Protein AF-W2THD5-F1 (afdb_monomer)

pLDDT: mean 77.55, std 20.28, range [32.41, 97.38]

InterPro domains:
  IPR053842 Mobilization protein NikA-like [PF21983] (44-113)

Structure (mmCIF, N/CA/C/O backbone):
data_AF-W2THD5-F1
#
_entry.id   AF-W2THD5-F1
#
loop_
_atom_site.group_PDB
_atom_site.id
_atom_site.type_symbol
_atom_site.label_atom_id
_atom_site.label_alt_id
_atom_site.label_comp_id
_atom_site.label_asym_id
_atom_site.label_entity_id
_atom_site.label_seq_id
_atom_site.pdbx_PDB_ins_code
_atom_site.Cartn_x
_atom_site.Cartn_y
_atom_site.Cartn_z
_atom_site.occupancy
_atom_site.B_iso_or_equiv
_atom_site.auth_seq_id
_atom_site.auth_comp_id
_atom_site.auth_asym_id
_atom_site.auth_atom_id
_atom_site.pdbx_PDB_model_num
ATOM 1 N N . MET A 1 1 ? -0.262 5.602 67.983 1.00 42.28 1 MET A N 1
ATOM 2 C CA . MET A 1 1 ? -0.535 6.439 66.795 1.00 42.28 1 MET A CA 1
ATOM 3 C C . MET A 1 1 ? -1.927 6.107 66.292 1.00 42.28 1 MET A C 1
ATOM 5 O O . MET A 1 1 ? -2.276 4.937 66.226 1.00 42.28 1 MET A O 1
ATOM 9 N N . ALA A 1 2 ? -2.739 7.144 66.119 1.00 47.12 2 ALA A N 1
ATOM 10 C CA . ALA A 1 2 ? -4.194 7.095 66.083 1.00 47.12 2 ALA A CA 1
ATOM 11 C C . ALA A 1 2 ? -4.765 6.331 64.877 1.00 47.12 2 ALA A C 1
ATOM 13 O O . ALA A 1 2 ? -4.342 6.532 63.740 1.00 47.12 2 ALA A O 1
ATOM 14 N N . GLN A 1 3 ? -5.764 5.489 65.150 1.00 42.84 3 GLN A N 1
ATOM 15 C CA . GLN A 1 3 ? -6.643 4.896 64.147 1.00 42.84 3 GLN A CA 1
ATOM 16 C C . GLN A 1 3 ? -7.527 5.998 63.546 1.00 42.84 3 GLN A C 1
ATOM 18 O O . GLN A 1 3 ? -8.127 6.794 64.267 1.00 42.84 3 GLN A O 1
ATOM 23 N N . LYS A 1 4 ? -7.582 6.056 62.217 1.00 57.47 4 LYS A N 1
ATOM 24 C CA . LYS A 1 4 ? -8.407 6.990 61.445 1.00 57.47 4 LYS A CA 1
ATOM 25 C C . LYS A 1 4 ? -9.838 6.431 61.357 1.00 57.47 4 LYS A C 1
ATOM 27 O O . LYS A 1 4 ? -9.977 5.300 60.892 1.00 57.47 4 LYS A O 1
ATOM 32 N N . PRO A 1 5 ? -10.893 7.151 61.782 1.00 51.84 5 PRO A N 1
ATOM 33 C CA . PRO A 1 5 ? -12.250 6.623 61.704 1.00 51.84 5 PRO A CA 1
ATOM 34 C C . PRO A 1 5 ? -12.809 6.674 60.275 1.00 51.84 5 PRO A C 1
ATOM 36 O O . PRO A 1 5 ? -12.498 7.570 59.486 1.00 51.84 5 PRO A O 1
ATOM 39 N N . LEU A 1 6 ? -13.634 5.668 59.976 1.00 46.53 6 LEU A N 1
ATOM 40 C CA . LEU A 1 6 ? -14.347 5.461 58.720 1.00 46.53 6 LEU A CA 1
ATOM 41 C C . LEU A 1 6 ? -15.324 6.607 58.419 1.00 46.53 6 LEU A C 1
ATOM 43 O O . LEU A 1 6 ? -16.011 7.111 59.305 1.00 46.53 6 LEU A O 1
ATOM 47 N N . SER A 1 7 ? -15.415 6.983 57.144 1.00 45.81 7 SER A N 1
ATOM 48 C CA . SER A 1 7 ? -16.429 7.907 56.630 1.00 45.81 7 SER A CA 1
ATOM 49 C C . SER A 1 7 ? -17.820 7.248 56.634 1.00 45.81 7 SER A C 1
ATOM 51 O O . SER A 1 7 ? -17.920 6.062 56.310 1.00 45.81 7 SER A O 1
ATOM 53 N N . PRO A 1 8 ? -18.897 7.978 56.980 1.00 47.34 8 PRO A N 1
ATOM 54 C CA . PRO A 1 8 ? -20.227 7.398 57.107 1.00 47.34 8 PRO A CA 1
ATOM 55 C C . PRO A 1 8 ? -20.840 7.032 55.751 1.00 47.34 8 PRO A C 1
ATOM 57 O O . PRO A 1 8 ? -20.811 7.794 54.784 1.00 47.34 8 PRO A O 1
ATOM 60 N N . VAL A 1 9 ? -21.424 5.837 55.733 1.00 38.97 9 VAL A N 1
ATOM 61 C CA . VAL A 1 9 ? -22.267 5.272 54.680 1.00 38.97 9 VAL A CA 1
ATOM 62 C C . VAL A 1 9 ? -23.477 6.181 54.449 1.00 38.97 9 VAL A C 1
ATOM 64 O O . VAL A 1 9 ? -24.315 6.347 55.333 1.00 38.97 9 VAL A O 1
ATOM 67 N N . VAL A 1 10 ? -23.603 6.735 53.242 1.00 40.03 10 VAL A N 1
ATOM 68 C CA . VAL A 1 10 ? -24.853 7.347 52.777 1.00 40.03 10 VAL A CA 1
ATOM 69 C C . VAL A 1 10 ? -25.774 6.223 52.304 1.00 40.03 10 VAL A C 1
ATOM 71 O O . VAL A 1 10 ? -25.635 5.706 51.198 1.00 40.03 10 VAL A O 1
ATOM 74 N N . VAL A 1 11 ? -26.707 5.827 53.169 1.00 36.47 11 VAL A N 1
ATOM 75 C CA . VAL A 1 11 ? -27.910 5.071 52.800 1.00 36.47 11 VAL A CA 1
ATOM 76 C C . VAL A 1 11 ? -29.031 6.073 52.542 1.00 36.47 11 VAL A C 1
ATOM 78 O O . VAL A 1 11 ? -29.459 6.731 53.483 1.00 36.47 11 VAL A O 1
ATOM 81 N N . MET A 1 12 ? -29.554 6.154 51.313 1.00 36.56 12 MET A N 1
ATOM 82 C CA . MET A 1 12 ? -30.968 6.493 51.082 1.00 36.56 12 MET A CA 1
ATOM 83 C C . MET A 1 12 ? -31.369 6.332 49.609 1.00 36.56 12 MET A C 1
ATOM 85 O O . MET A 1 12 ? -30.776 6.954 48.733 1.00 36.56 12 MET A O 1
ATOM 89 N N . GLY A 1 13 ? -32.425 5.545 49.359 1.00 37.16 13 GLY A N 1
ATOM 90 C CA . GLY A 1 13 ? -33.190 5.587 48.105 1.00 37.16 13 GLY A CA 1
ATOM 91 C C . GLY A 1 13 ? -33.516 4.236 47.465 1.00 37.16 13 GLY A C 1
ATOM 92 O O . GLY A 1 13 ? -33.024 3.937 46.384 1.00 37.16 13 GLY A O 1
ATOM 93 N N . GLN A 1 14 ? -34.378 3.435 48.099 1.00 36.94 14 GLN A N 1
ATOM 94 C CA . GLN A 1 14 ? -35.078 2.328 47.430 1.00 36.94 14 GLN A CA 1
ATOM 95 C C . GLN A 1 14 ? -35.992 2.880 46.307 1.00 36.94 14 GLN A C 1
ATOM 97 O O . GLN A 1 14 ? -36.620 3.925 46.506 1.00 36.94 14 GLN A O 1
ATOM 102 N N . PRO A 1 15 ? -36.104 2.206 45.145 1.00 43.22 15 PRO A N 1
ATOM 103 C CA . PRO A 1 15 ? -36.931 2.658 44.028 1.00 43.22 15 PRO A CA 1
ATOM 104 C C . PRO A 1 15 ? -38.432 2.468 44.302 1.00 43.22 15 PRO A C 1
ATOM 106 O O . PRO A 1 15 ? -38.881 1.419 44.762 1.00 43.22 15 PRO A O 1
ATOM 109 N N . LYS A 1 16 ? -39.228 3.491 43.975 1.00 36.03 16 LYS A N 1
ATOM 110 C CA . LYS A 1 16 ? -40.693 3.475 44.086 1.00 36.03 16 LYS A CA 1
ATOM 111 C C . LYS A 1 16 ? -41.286 2.668 42.924 1.00 36.03 16 LYS A C 1
ATOM 113 O O . LYS A 1 16 ? -41.152 3.055 41.766 1.00 36.03 16 LYS A O 1
ATOM 118 N N . ALA A 1 17 ? -41.947 1.556 43.236 1.00 39.19 17 ALA A N 1
ATOM 119 C CA . ALA A 1 17 ? -42.688 0.760 42.266 1.00 39.19 17 ALA A CA 1
ATOM 120 C C . ALA A 1 17 ? -43.893 1.549 41.725 1.00 39.19 17 ALA A C 1
ATOM 122 O O . ALA A 1 17 ? -44.750 1.985 42.492 1.00 39.19 17 ALA A O 1
ATOM 123 N N . THR A 1 18 ? -43.990 1.679 40.403 1.00 39.66 18 THR A N 1
ATOM 124 C CA . THR A 1 18 ? -45.276 1.869 39.722 1.00 39.66 18 THR A CA 1
ATOM 125 C C . THR A 1 18 ? -45.420 0.756 38.694 1.00 39.66 18 THR A C 1
ATOM 127 O O . THR A 1 18 ? -44.551 0.527 37.857 1.00 39.66 18 THR A O 1
ATOM 130 N N . ARG A 1 19 ? -46.494 -0.014 38.860 1.00 32.41 19 ARG A N 1
ATOM 131 C CA . ARG A 1 19 ? -46.919 -1.111 38.001 1.00 32.41 19 ARG A CA 1
ATOM 132 C C . ARG A 1 19 ? -47.997 -0.530 37.091 1.00 32.41 19 ARG A C 1
ATOM 134 O O . ARG A 1 19 ? -49.086 -0.259 37.582 1.00 32.41 19 ARG A O 1
ATOM 141 N N . THR A 1 20 ? -47.708 -0.385 35.804 1.00 38.41 20 THR A N 1
ATOM 142 C CA . THR A 1 20 ? -48.753 -0.319 34.779 1.00 38.41 20 THR A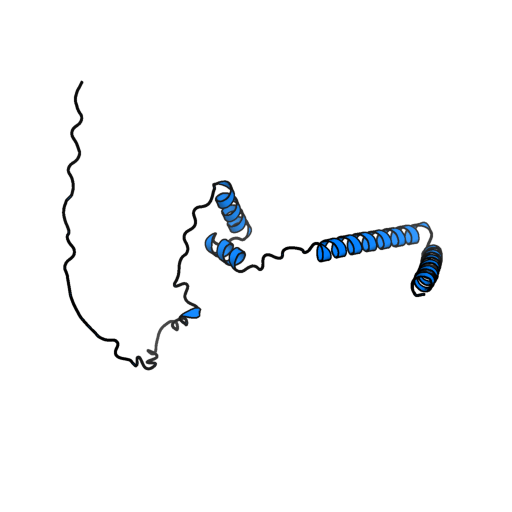 CA 1
ATOM 143 C C . THR A 1 20 ? -48.460 -1.415 33.775 1.00 38.41 20 THR A C 1
ATOM 145 O O . THR A 1 20 ? -47.470 -1.389 33.049 1.00 38.41 20 THR A O 1
ATOM 148 N N . THR A 1 21 ? -49.297 -2.440 33.830 1.00 45.50 21 THR A N 1
ATOM 149 C CA . THR A 1 21 ? -49.478 -3.427 32.779 1.00 45.50 21 THR A CA 1
ATOM 150 C C . THR A 1 21 ? -50.207 -2.746 31.629 1.00 45.50 21 THR A C 1
ATOM 152 O O . THR A 1 21 ? -51.383 -2.447 31.787 1.00 45.50 21 THR A O 1
ATOM 155 N N . ASP A 1 22 ? -49.547 -2.550 30.494 1.00 37.03 22 ASP A N 1
ATOM 156 C CA . ASP A 1 22 ? -50.238 -2.348 29.223 1.00 37.03 22 ASP A CA 1
ATOM 157 C C . ASP A 1 22 ? -49.692 -3.363 28.218 1.00 37.03 22 ASP A C 1
ATOM 159 O O . ASP A 1 22 ? -48.505 -3.389 27.886 1.00 37.03 22 ASP A O 1
ATOM 163 N N . ALA A 1 23 ? -50.580 -4.266 27.807 1.00 38.28 23 ALA A N 1
ATOM 164 C CA . ALA A 1 23 ? -50.379 -5.222 26.728 1.00 38.28 23 ALA A CA 1
ATOM 165 C C . ALA A 1 23 ? -50.078 -4.490 25.399 1.00 38.28 23 ALA A C 1
ATOM 167 O O . ALA A 1 23 ? -50.454 -3.324 25.243 1.00 38.28 23 ALA A O 1
ATOM 168 N N . PRO A 1 24 ? -49.431 -5.138 24.411 1.00 42.28 24 PRO A N 1
ATOM 169 C CA . PRO A 1 24 ? -49.076 -4.472 23.168 1.00 42.28 24 PRO A 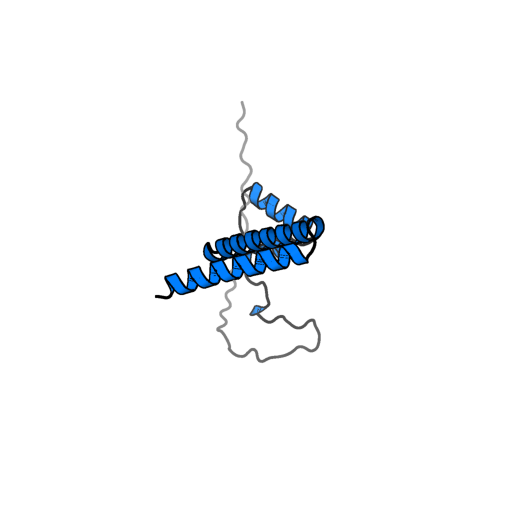CA 1
ATOM 170 C C . PRO A 1 24 ? -50.336 -4.308 22.316 1.00 42.28 24 PRO A C 1
ATOM 172 O O . PRO A 1 24 ? -50.771 -5.250 21.656 1.00 42.28 24 PRO A O 1
ATOM 175 N N . ASN A 1 25 ? -50.938 -3.117 22.318 1.00 37.75 25 ASN A N 1
ATOM 176 C CA . ASN A 1 25 ? -51.957 -2.809 21.326 1.00 37.75 25 ASN A CA 1
ATOM 177 C C . ASN A 1 25 ? -51.263 -2.470 20.003 1.00 37.75 25 ASN A C 1
ATOM 179 O O . ASN A 1 25 ? -50.571 -1.457 19.874 1.00 37.75 25 ASN A O 1
ATOM 183 N N . ALA A 1 26 ? -51.420 -3.375 19.042 1.00 49.91 26 ALA A N 1
ATOM 184 C CA . ALA A 1 26 ? -51.039 -3.186 17.658 1.00 49.91 26 ALA A CA 1
ATOM 185 C C . ALA A 1 26 ? -51.722 -1.937 17.071 1.00 49.91 26 ALA A C 1
ATOM 187 O O . ALA A 1 26 ? -52.811 -1.561 17.494 1.00 49.91 26 ALA A O 1
ATOM 188 N N . THR A 1 27 ? -51.096 -1.367 16.035 1.00 44.34 27 THR A N 1
ATOM 189 C CA . THR A 1 27 ? -51.543 -0.240 15.184 1.00 44.34 27 THR A CA 1
ATOM 190 C C . THR A 1 27 ? -51.183 1.186 15.638 1.00 44.34 27 THR A C 1
ATOM 192 O O . THR A 1 27 ? -52.053 2.013 15.890 1.00 44.34 27 THR A O 1
ATOM 195 N N . ASP A 1 28 ? -49.891 1.552 15.590 1.00 42.28 28 ASP A N 1
ATOM 196 C CA . ASP A 1 28 ? -49.522 2.964 15.355 1.00 42.28 28 ASP A CA 1
ATOM 197 C C . ASP A 1 28 ? -49.445 3.223 13.845 1.00 42.28 28 ASP A C 1
ATOM 199 O O . ASP A 1 28 ? -48.397 3.182 13.197 1.00 42.28 28 ASP A O 1
ATOM 203 N N . THR A 1 29 ? -50.630 3.416 13.275 1.00 44.34 29 THR A N 1
ATOM 204 C CA . THR A 1 29 ? -50.838 3.935 11.928 1.00 44.34 29 THR A CA 1
ATOM 205 C C . THR A 1 29 ? -50.168 5.300 11.805 1.00 44.34 29 THR A C 1
ATOM 207 O O . THR A 1 29 ? -50.530 6.245 12.503 1.00 44.34 29 THR A O 1
ATOM 210 N N . THR A 1 30 ? -49.226 5.394 10.868 1.00 52.47 30 THR A N 1
ATOM 211 C CA . THR A 1 30 ? -48.653 6.589 10.229 1.00 52.47 30 THR A CA 1
ATOM 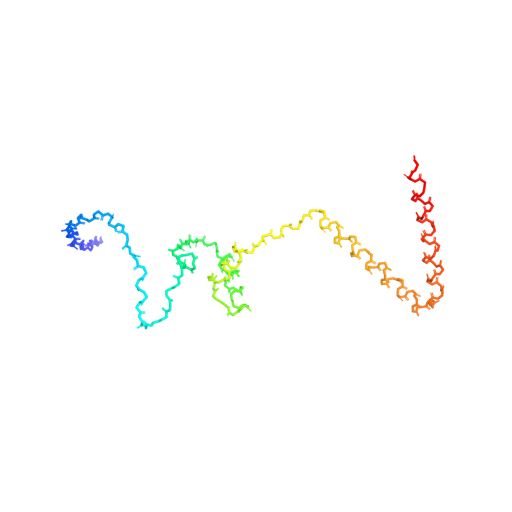212 C C . THR A 1 30 ? -49.448 7.892 10.419 1.00 52.47 30 THR A C 1
ATOM 214 O O . THR A 1 30 ? -50.167 8.340 9.527 1.00 52.47 30 THR A O 1
ATOM 217 N N . ARG A 1 31 ? -49.273 8.577 11.554 1.00 51.62 31 ARG A N 1
ATOM 218 C CA . ARG A 1 31 ? -49.660 9.989 11.700 1.00 51.62 31 ARG A CA 1
ATOM 219 C C . ARG A 1 31 ? -48.417 10.853 11.553 1.00 51.62 31 ARG A C 1
ATOM 221 O O . ARG A 1 31 ? -47.741 11.180 12.529 1.00 51.62 31 ARG A O 1
ATOM 228 N N . SER A 1 32 ? -48.114 11.222 10.309 1.00 60.06 32 SER A N 1
ATOM 229 C CA . SER A 1 32 ? -47.133 12.265 10.002 1.00 60.06 32 SER A CA 1
ATOM 230 C C . SER A 1 32 ? -47.621 13.590 10.596 1.00 60.06 32 SER A C 1
ATOM 232 O O . SER A 1 32 ? -48.486 14.259 10.030 1.00 60.06 32 SER A O 1
ATOM 234 N N . ARG A 1 33 ? -47.099 13.963 11.771 1.00 62.44 33 ARG A N 1
ATOM 235 C CA . ARG A 1 33 ? -47.307 15.298 12.345 1.00 62.44 33 ARG A CA 1
ATOM 236 C C . ARG A 1 33 ? -46.696 16.323 11.380 1.00 62.44 33 ARG A C 1
ATOM 238 O O . ARG A 1 33 ? -45.511 16.242 11.066 1.00 62.44 33 ARG A O 1
ATOM 245 N N . LYS A 1 34 ? -47.519 17.253 10.882 1.00 58.66 34 LYS A N 1
ATOM 246 C CA . LYS A 1 34 ? -47.103 18.352 9.997 1.00 58.66 34 LYS A CA 1
ATOM 247 C C . LYS A 1 34 ? -46.187 19.302 10.774 1.00 58.66 34 LYS A C 1
ATOM 249 O O . LYS A 1 34 ? -46.673 20.147 11.515 1.00 58.66 34 LYS A O 1
ATOM 254 N N . GLY A 1 35 ? -44.877 19.135 10.616 1.00 72.44 35 GLY A N 1
ATOM 255 C CA . GLY A 1 35 ? -43.860 20.039 11.157 1.00 72.44 35 GLY A CA 1
ATOM 256 C C . GLY A 1 35 ? -42.776 19.317 11.959 1.00 72.44 35 GLY A C 1
ATOM 257 O O . GLY A 1 35 ? -43.064 18.663 12.959 1.00 72.44 35 GLY A O 1
ATOM 258 N N . GLY A 1 36 ? -41.525 19.447 11.504 1.00 82.75 36 GLY A N 1
ATOM 259 C CA . GLY A 1 36 ? -40.319 18.909 12.143 1.00 82.75 36 GLY A CA 1
ATOM 260 C C . GLY A 1 36 ? -39.363 18.230 11.155 1.00 82.75 36 GLY A C 1
ATOM 261 O O . GLY A 1 36 ? -39.752 17.885 10.040 1.00 82.75 36 GLY A O 1
ATOM 262 N N . ARG A 1 37 ? -38.102 18.014 11.565 1.00 83.06 37 ARG A N 1
ATOM 263 C CA . ARG A 1 37 ? -37.171 17.159 10.810 1.00 83.06 37 ARG A CA 1
ATOM 264 C C . ARG A 1 37 ? -37.774 15.747 10.743 1.00 83.06 37 ARG A C 1
ATOM 266 O O . ARG A 1 37 ? -38.096 15.207 11.805 1.00 83.06 37 ARG A O 1
ATOM 273 N N . PRO A 1 38 ? -37.921 15.146 9.550 1.00 86.25 38 PRO A N 1
ATOM 274 C CA . PRO A 1 38 ? -38.429 13.788 9.411 1.00 86.25 38 PRO A CA 1
ATOM 275 C C . PRO A 1 38 ? -37.688 12.820 10.336 1.00 86.25 38 PRO A C 1
ATOM 277 O O . PRO A 1 38 ? -36.464 12.901 10.490 1.00 86.25 38 PRO A O 1
ATOM 280 N N . LYS A 1 39 ? -38.430 11.908 10.972 1.00 81.56 39 LYS A N 1
ATOM 281 C CA . LYS A 1 39 ? -37.818 10.842 11.769 1.00 81.56 39 LYS A CA 1
ATOM 282 C C . LYS A 1 39 ? -37.004 9.955 10.827 1.00 81.56 39 LYS A C 1
ATOM 284 O O . LYS A 1 39 ? -37.535 9.488 9.826 1.00 81.56 39 LYS A O 1
ATOM 289 N N . LYS A 1 40 ? -35.740 9.703 11.174 1.00 87.06 40 LYS A N 1
ATOM 290 C CA . LYS A 1 40 ? -34.942 8.662 10.514 1.00 87.06 40 LYS A CA 1
ATOM 291 C C . LYS A 1 40 ? -35.640 7.312 10.655 1.00 87.06 40 LYS A C 1
ATOM 293 O O . LYS A 1 40 ? -36.254 7.057 11.698 1.00 87.06 40 LYS A O 1
ATOM 298 N N . ALA A 1 41 ? -35.517 6.467 9.639 1.00 85.44 41 ALA A N 1
ATOM 299 C CA . ALA A 1 41 ? -35.958 5.082 9.722 1.00 85.44 41 ALA A CA 1
ATOM 300 C C . ALA A 1 41 ? -35.156 4.334 10.803 1.00 85.44 41 ALA A C 1
ATOM 302 O O . ALA A 1 41 ? -34.044 4.734 11.159 1.00 85.44 41 ALA A O 1
ATOM 303 N N . ASP A 1 42 ? -35.725 3.275 11.382 1.00 83.69 42 ASP A N 1
ATOM 304 C CA . ASP A 1 42 ? -35.092 2.581 12.514 1.00 83.69 42 ASP A CA 1
ATOM 305 C C . ASP A 1 42 ? -33.750 1.929 12.146 1.00 83.69 42 ASP A C 1
ATOM 307 O O . ASP A 1 42 ? -32.859 1.856 12.990 1.00 83.69 42 ASP A O 1
ATOM 311 N N . ASN A 1 43 ? -33.566 1.553 10.877 1.00 84.00 43 ASN A N 1
ATOM 312 C CA . ASN A 1 43 ? -32.307 1.053 10.315 1.00 84.00 43 ASN A CA 1
ATOM 313 C C . ASN A 1 43 ? -31.223 2.140 10.145 1.00 84.00 43 ASN A C 1
ATOM 315 O O . ASN A 1 43 ? -30.038 1.826 10.153 1.00 84.00 43 ASN A O 1
ATOM 319 N N . GLU A 1 44 ? -31.599 3.414 10.021 1.00 84.12 44 GLU A N 1
ATOM 320 C CA . GLU A 1 44 ? -30.662 4.541 9.892 1.00 84.12 44 GLU A CA 1
ATOM 321 C C . GLU A 1 44 ? -30.238 5.128 11.248 1.00 84.12 44 GLU A C 1
ATOM 323 O O . GLU A 1 44 ? -29.330 5.969 11.337 1.00 84.12 44 GLU A O 1
ATOM 328 N N . LYS A 1 45 ? -30.919 4.736 12.330 1.00 90.12 45 LYS A N 1
ATOM 329 C CA . LYS A 1 45 ? -30.602 5.187 13.686 1.00 90.12 45 LYS A CA 1
ATOM 330 C C . LYS A 1 45 ? -29.422 4.393 14.238 1.00 90.12 45 LYS A C 1
ATOM 332 O O . LYS A 1 45 ? -29.434 3.168 14.280 1.00 90.12 45 LYS A O 1
ATOM 337 N N . ARG A 1 46 ? -28.435 5.104 14.789 1.00 87.44 46 ARG A N 1
ATOM 338 C CA . ARG A 1 46 ? -27.357 4.514 15.603 1.00 87.44 46 ARG A CA 1
ATOM 339 C C . ARG A 1 46 ? -27.898 4.146 16.992 1.00 87.44 46 ARG A C 1
ATOM 341 O O . ARG A 1 46 ? -27.658 4.860 17.957 1.00 87.44 46 ARG A O 1
ATOM 348 N N . SER A 1 47 ? -28.701 3.087 17.067 1.00 90.56 47 SER A N 1
ATOM 349 C CA . SER A 1 47 ? -29.420 2.670 18.284 1.00 90.56 47 SER A CA 1
ATOM 350 C C . SER A 1 47 ? -28.593 1.796 19.231 1.00 90.56 47 SER A C 1
ATOM 352 O O . SER A 1 47 ? -28.886 1.742 20.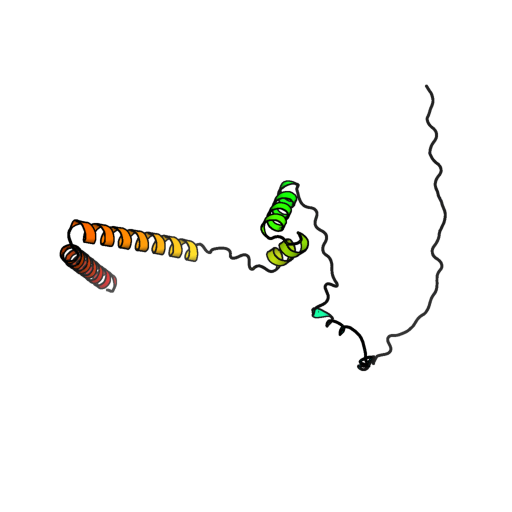422 1.00 90.56 47 SER A O 1
ATOM 354 N N . LYS A 1 48 ? -27.558 1.123 18.717 1.00 91.06 48 LYS A N 1
ATOM 355 C CA . LYS A 1 48 ? -26.672 0.233 19.478 1.00 91.06 48 LYS A CA 1
ATOM 356 C C . LYS A 1 48 ? -25.284 0.856 19.612 1.00 91.06 48 LYS A C 1
ATOM 358 O O . LYS A 1 48 ? -24.781 1.453 18.661 1.00 91.06 48 LYS A O 1
ATOM 363 N N . ALA A 1 49 ? -24.667 0.688 20.778 1.00 90.06 49 ALA A N 1
ATOM 364 C CA . ALA A 1 49 ? -23.312 1.148 21.062 1.00 90.06 49 ALA A CA 1
ATOM 365 C C . ALA A 1 49 ? -22.418 -0.037 21.443 1.00 90.06 49 ALA A C 1
ATOM 367 O O . ALA A 1 49 ? -22.855 -0.952 22.139 1.00 90.06 49 ALA A O 1
ATOM 368 N N . ILE A 1 50 ? -21.164 0.003 20.994 1.00 89.88 50 ILE A N 1
ATOM 369 C CA . ILE A 1 50 ? -20.116 -0.947 21.372 1.00 89.88 50 ILE A CA 1
ATOM 370 C C . ILE A 1 50 ? -19.042 -0.151 22.112 1.00 89.88 50 ILE A C 1
ATOM 372 O O . ILE A 1 50 ? -18.542 0.844 21.588 1.00 89.88 50 ILE A O 1
ATOM 376 N N . GLN A 1 51 ? -18.689 -0.582 23.323 1.00 92.50 51 GLN A N 1
ATOM 377 C CA . GLN A 1 51 ? -17.573 -0.020 24.079 1.00 92.50 51 GLN A CA 1
ATOM 378 C C . GLN A 1 51 ? -16.369 -0.956 23.975 1.00 92.50 51 GLN A C 1
ATOM 380 O O . GLN A 1 51 ? -16.479 -2.146 24.259 1.00 92.50 51 GLN A O 1
ATOM 385 N N . VAL A 1 52 ? -15.209 -0.412 23.605 1.00 90.38 52 VAL A N 1
ATOM 386 C CA . VAL A 1 52 ? -13.955 -1.168 23.494 1.00 90.38 52 VAL A CA 1
ATOM 387 C C . VAL A 1 52 ? -12.880 -0.482 24.329 1.00 90.38 52 VAL A C 1
ATOM 389 O O . VAL A 1 52 ? -12.769 0.743 24.325 1.00 90.38 52 VAL A O 1
ATOM 392 N N . ARG A 1 53 ? -12.080 -1.268 25.054 1.00 95.62 53 ARG A N 1
ATOM 393 C CA . ARG A 1 53 ? -10.875 -0.789 25.741 1.00 95.62 53 ARG A CA 1
ATOM 394 C C . ARG A 1 53 ? -9.661 -1.091 24.868 1.00 95.62 53 ARG A C 1
ATOM 396 O O . ARG A 1 53 ? -9.429 -2.246 24.526 1.00 95.62 53 ARG A O 1
ATOM 403 N N . LEU A 1 54 ? -8.904 -0.058 24.505 1.00 94.25 54 LEU A N 1
ATOM 404 C CA . LEU A 1 54 ? -7.715 -0.176 23.658 1.00 94.25 54 LEU A CA 1
ATOM 405 C C . LEU A 1 54 ? -6.441 -0.144 24.505 1.00 94.25 54 LEU A C 1
ATOM 407 O O . LEU A 1 54 ? -6.386 0.503 25.550 1.00 94.25 54 LEU A O 1
ATOM 411 N N . LYS A 1 55 ? -5.388 -0.810 24.020 1.00 97.38 55 LYS A N 1
ATOM 412 C CA . LYS A 1 55 ? -4.024 -0.571 24.511 1.00 97.38 55 LYS A CA 1
ATOM 413 C C . LYS A 1 55 ? -3.594 0.863 24.151 1.00 97.38 55 LYS A C 1
ATOM 415 O O . LYS A 1 55 ? -4.086 1.383 23.147 1.00 97.38 55 LYS A O 1
ATOM 420 N N . PRO A 1 56 ? -2.633 1.469 24.875 1.00 96.81 56 PRO A N 1
ATOM 421 C CA . PRO A 1 56 ? -2.174 2.834 24.597 1.00 96.81 56 PRO A CA 1
ATOM 422 C C . PRO A 1 56 ? -1.785 3.070 23.130 1.00 96.81 56 PRO A C 1
ATOM 424 O O . PRO A 1 56 ? -2.236 4.039 22.529 1.00 96.81 56 PRO A O 1
ATOM 427 N N . ALA A 1 57 ? -1.057 2.129 22.518 1.00 96.44 57 ALA A N 1
ATOM 428 C CA . ALA A 1 57 ? -0.665 2.210 21.109 1.00 96.44 57 ALA A CA 1
ATOM 429 C C . ALA A 1 57 ? -1.870 2.227 20.146 1.00 96.44 57 ALA A C 1
ATOM 431 O O . ALA A 1 57 ? -1.902 3.005 19.198 1.00 96.44 57 ALA A O 1
ATOM 432 N N . GLY A 1 58 ? -2.890 1.402 20.408 1.00 94.12 58 GLY A N 1
ATOM 433 C CA . GLY A 1 58 ? -4.101 1.362 19.583 1.00 94.12 58 GLY A CA 1
ATOM 434 C C . GLY A 1 58 ? -4.938 2.634 19.717 1.00 94.12 58 GLY A C 1
ATOM 435 O O . GLY A 1 58 ? -5.485 3.118 18.732 1.00 94.12 58 GLY A O 1
ATOM 436 N N . TYR A 1 59 ? -4.997 3.207 20.922 1.00 96.19 59 TYR A N 1
ATOM 437 C CA . TYR A 1 59 ? -5.658 4.491 21.149 1.00 96.19 59 TYR A CA 1
ATOM 438 C C . TYR A 1 59 ? -4.964 5.624 20.379 1.00 96.19 59 TYR A C 1
ATOM 440 O O . TYR A 1 59 ? -5.625 6.369 19.659 1.00 96.19 59 TYR A O 1
ATOM 448 N N . GLN A 1 60 ? -3.632 5.706 20.478 1.00 96.75 60 GLN A N 1
ATOM 449 C CA . GLN A 1 60 ? -2.829 6.711 19.777 1.00 96.75 60 GLN A CA 1
ATOM 450 C C . GLN A 1 60 ? -2.961 6.601 18.258 1.00 96.75 60 GLN A C 1
ATOM 452 O O . GLN A 1 60 ? -3.101 7.618 17.589 1.00 96.75 60 GLN A O 1
ATOM 457 N N . TYR A 1 61 ? -2.979 5.383 17.714 1.00 95.50 61 TYR A N 1
ATOM 458 C CA . TYR A 1 61 ? -3.177 5.166 16.282 1.00 95.50 61 TYR A CA 1
ATOM 459 C C . TYR A 1 61 ? -4.509 5.749 15.787 1.00 95.50 61 TYR A C 1
ATOM 461 O O . TYR A 1 61 ? -4.536 6.522 14.831 1.00 95.50 61 TYR A O 1
ATOM 469 N N . VAL A 1 62 ? -5.619 5.428 16.466 1.00 95.00 62 VAL A N 1
ATOM 470 C CA . VAL A 1 62 ? -6.943 5.955 16.094 1.00 95.00 62 VAL A CA 1
ATOM 471 C C . VAL A 1 62 ? -6.994 7.473 16.264 1.00 95.00 62 VAL A C 1
ATOM 473 O O . VAL A 1 62 ? -7.601 8.155 15.442 1.00 95.00 62 VAL A O 1
ATOM 476 N 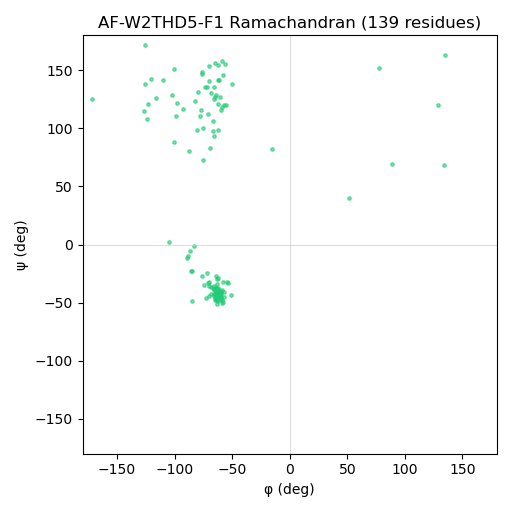N . GLN A 1 63 ? -6.352 8.004 17.306 1.00 96.06 63 GLN A N 1
ATOM 477 C CA . GLN A 1 63 ? -6.287 9.441 17.548 1.00 96.06 63 GLN A CA 1
ATOM 478 C C . GLN A 1 63 ? -5.553 10.162 16.410 1.00 96.06 63 GLN A C 1
ATOM 480 O O . GLN A 1 63 ? -6.106 11.085 15.820 1.00 96.06 63 GLN A O 1
ATOM 485 N N . GLN A 1 64 ? -4.355 9.701 16.051 1.00 96.31 64 GLN A N 1
ATOM 486 C CA . GLN A 1 64 ? -3.572 10.279 14.957 1.00 96.31 64 GLN A CA 1
ATOM 487 C C . GLN A 1 64 ? -4.323 10.204 13.629 1.00 96.31 64 GLN A C 1
ATOM 489 O O . GLN A 1 64 ? -4.326 11.161 12.860 1.00 96.31 64 GLN A O 1
ATOM 494 N N . LEU A 1 65 ? -5.002 9.087 13.360 1.00 93.69 65 LEU A N 1
ATOM 495 C CA . LEU A 1 65 ? -5.771 8.924 12.132 1.00 93.69 65 LEU A CA 1
ATOM 496 C C . LEU A 1 65 ? -6.983 9.870 12.080 1.00 93.69 65 LEU A C 1
ATOM 498 O O . LEU A 1 65 ? -7.301 10.408 11.021 1.00 93.69 65 LEU A O 1
ATOM 502 N N . ALA A 1 66 ? -7.638 10.105 13.218 1.00 95.62 66 ALA A N 1
ATOM 503 C CA . ALA A 1 66 ? -8.727 11.071 13.341 1.00 95.62 66 ALA A CA 1
ATOM 504 C C . ALA A 1 66 ? -8.243 12.510 13.112 1.00 95.62 66 ALA A C 1
ATOM 506 O O . ALA A 1 66 ? -8.883 13.254 12.368 1.00 95.62 66 ALA A O 1
ATOM 507 N N . GLU A 1 67 ? -7.085 12.865 13.677 1.00 95.94 67 GLU A N 1
ATOM 508 C CA . GLU A 1 67 ? -6.425 14.160 13.472 1.00 95.94 67 GLU A CA 1
ATOM 509 C C . GLU A 1 67 ? -6.046 14.365 11.998 1.00 95.94 67 GLU A C 1
ATOM 511 O O . GLU A 1 67 ? -6.417 15.372 11.402 1.00 95.94 67 GLU A O 1
ATOM 516 N N . GLN A 1 68 ? -5.404 13.377 11.368 1.00 94.31 68 GLN A N 1
ATOM 517 C CA . GLN A 1 68 ? -5.040 13.426 9.946 1.00 94.31 68 GLN A CA 1
ATOM 518 C C . GLN A 1 68 ? -6.256 13.614 9.032 1.00 94.31 68 GLN A C 1
ATOM 520 O O . GLN A 1 68 ? -6.189 14.335 8.038 1.00 94.31 68 GLN A O 1
ATOM 525 N N . ARG A 1 69 ? -7.374 12.959 9.359 1.00 92.38 69 ARG A N 1
ATOM 526 C CA . ARG A 1 69 ? -8.605 13.006 8.561 1.00 92.38 69 ARG A CA 1
ATOM 527 C C . ARG A 1 69 ? -9.515 14.182 8.922 1.00 92.38 69 ARG A C 1
ATOM 529 O O . ARG A 1 69 ? -10.514 14.373 8.240 1.00 92.38 69 ARG A O 1
ATOM 536 N N . ASN A 1 70 ? -9.200 14.959 9.962 1.00 93.62 70 ASN A N 1
ATOM 537 C CA . ASN A 1 70 ? -10.078 15.993 10.526 1.00 93.62 70 ASN A CA 1
ATOM 538 C C . ASN A 1 70 ? -11.492 15.465 10.850 1.00 93.62 70 ASN A C 1
ATOM 540 O O . ASN A 1 70 ? -12.500 16.130 10.608 1.00 93.62 70 ASN A O 1
ATOM 544 N N . THR A 1 71 ? -11.578 14.241 11.378 1.00 94.19 71 THR A N 1
ATOM 545 C CA . THR A 1 71 ? -12.847 13.578 11.734 1.00 94.19 71 THR A CA 1
ATOM 546 C C . THR A 1 71 ? -12.839 13.119 13.189 1.00 94.19 71 THR A C 1
ATOM 548 O O . THR A 1 71 ? -11.820 13.187 13.871 1.00 94.19 71 THR A O 1
ATOM 551 N N . SER A 1 72 ? -13.983 12.658 13.708 1.00 95.00 72 SER A N 1
ATOM 552 C CA . SER A 1 72 ? -14.023 12.102 15.063 1.00 95.00 72 SER A CA 1
ATOM 553 C C . SER A 1 72 ? -13.430 10.689 15.105 1.00 95.00 72 SER A C 1
ATOM 555 O O . SER A 1 72 ? -13.616 9.898 14.179 1.00 95.00 72 SER A O 1
ATOM 557 N N . MET A 1 73 ? -12.812 10.310 16.230 1.00 93.69 73 MET A N 1
ATOM 558 C CA . MET A 1 73 ? -12.324 8.936 16.448 1.00 93.69 73 MET A CA 1
ATOM 559 C C . MET A 1 73 ? -13.424 7.882 16.234 1.00 93.69 73 MET A C 1
ATOM 561 O O . MET A 1 73 ? -13.161 6.787 15.748 1.00 93.69 73 MET A O 1
ATOM 565 N N . ALA A 1 74 ? -14.678 8.215 16.561 1.00 92.12 74 ALA A N 1
ATOM 566 C CA . ALA A 1 74 ? -15.812 7.322 16.358 1.00 92.12 74 ALA A CA 1
ATOM 567 C C . ALA A 1 74 ? -16.174 7.146 14.874 1.00 92.12 74 ALA A C 1
ATOM 569 O O . ALA A 1 74 ? -16.672 6.084 14.506 1.00 92.12 74 ALA A O 1
ATOM 570 N N . ASP A 1 75 ? -15.987 8.172 14.038 1.00 91.38 75 ASP A N 1
ATOM 571 C CA . ASP A 1 75 ? -16.178 8.058 12.588 1.00 91.38 75 ASP A CA 1
ATOM 572 C C . ASP A 1 75 ? -15.084 7.193 11.973 1.00 91.38 75 ASP A C 1
ATOM 574 O O . ASP A 1 75 ? -15.415 6.268 11.239 1.00 91.38 75 ASP A O 1
ATOM 578 N N . VAL A 1 76 ? -13.827 7.406 12.374 1.00 92.50 76 VAL A N 1
ATOM 579 C CA . VAL A 1 76 ? -12.691 6.580 11.943 1.00 92.50 76 VAL A CA 1
ATOM 580 C C . VAL A 1 76 ? -12.906 5.112 12.295 1.00 92.50 76 VAL A C 1
ATOM 582 O O . VAL A 1 76 ? -12.790 4.256 11.428 1.00 92.50 76 VAL A O 1
ATOM 585 N N . ILE A 1 77 ? -13.272 4.795 13.542 1.00 92.12 77 ILE A N 1
ATOM 586 C CA . ILE A 1 77 ? -13.525 3.402 13.943 1.00 92.12 77 ILE A CA 1
ATOM 587 C C . ILE A 1 77 ? -14.677 2.803 13.130 1.00 92.12 77 ILE A C 1
ATOM 589 O O . ILE A 1 77 ? -14.572 1.671 12.673 1.00 92.12 77 ILE A O 1
ATOM 593 N N . ARG A 1 78 ? -15.769 3.548 12.917 1.00 90.19 78 ARG A N 1
ATOM 594 C CA . ARG A 1 78 ? -16.897 3.063 12.107 1.00 90.19 78 ARG A CA 1
ATOM 595 C C . ARG A 1 78 ? -16.498 2.819 10.655 1.00 90.19 78 ARG A C 1
ATOM 597 O O . ARG A 1 78 ? -16.937 1.833 10.082 1.00 90.19 78 ARG A O 1
ATOM 604 N N . GLU A 1 79 ? -15.669 3.681 10.080 1.00 88.44 79 GLU A N 1
ATOM 605 C CA . GLU A 1 79 ? -15.126 3.501 8.735 1.00 88.44 79 GLU A CA 1
ATOM 606 C C . GLU A 1 79 ? -14.227 2.263 8.661 1.00 88.44 79 GLU A C 1
ATOM 608 O O . GLU A 1 79 ? -14.422 1.431 7.786 1.00 88.44 79 GLU A O 1
ATOM 6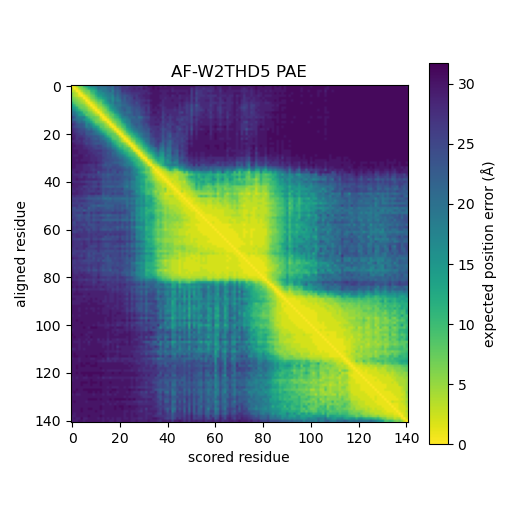13 N N . LEU A 1 80 ? -13.318 2.083 9.623 1.00 86.94 80 LEU A N 1
ATOM 614 C CA . LEU A 1 80 ? -12.443 0.909 9.701 1.00 86.94 80 LEU A CA 1
ATOM 615 C C . LEU A 1 80 ? -13.222 -0.399 9.904 1.00 86.94 80 LEU A C 1
ATOM 617 O O . LEU A 1 80 ? -12.805 -1.431 9.396 1.00 86.94 80 LEU A O 1
ATOM 621 N N . CYS A 1 81 ? -14.342 -0.371 10.633 1.00 85.94 81 CYS A N 1
ATOM 622 C CA . CYS A 1 81 ? -15.212 -1.537 10.806 1.00 85.94 81 CYS A CA 1
ATOM 623 C C . CYS A 1 81 ? -16.083 -1.834 9.577 1.00 85.94 81 CYS A C 1
ATOM 625 O O . CYS A 1 81 ? -16.490 -2.977 9.398 1.00 85.94 81 CYS A O 1
ATOM 627 N N . ASN A 1 82 ? -16.406 -0.813 8.780 1.00 83.12 82 ASN A N 1
ATOM 628 C CA . ASN A 1 82 ? -17.160 -0.966 7.535 1.00 83.12 82 ASN A CA 1
ATOM 629 C C . ASN A 1 82 ? -16.258 -1.301 6.344 1.00 83.12 82 ASN A C 1
ATOM 631 O O . ASN A 1 82 ? -16.750 -1.790 5.333 1.00 83.12 82 ASN A O 1
ATOM 635 N N . GLY A 1 83 ? -14.972 -0.963 6.432 1.00 67.56 83 GLY A N 1
ATOM 636 C CA . GLY A 1 83 ? -14.002 -1.248 5.393 1.00 67.56 83 GLY A CA 1
ATOM 637 C C . GLY A 1 83 ? -13.824 -2.749 5.257 1.00 67.56 83 GLY A C 1
ATOM 638 O O . GLY A 1 83 ? -13.521 -3.432 6.236 1.00 67.56 83 GLY A O 1
ATOM 639 N N . ASP A 1 84 ? -13.981 -3.256 4.036 1.00 61.31 84 ASP A N 1
ATOM 640 C CA . ASP A 1 84 ? -13.479 -4.580 3.711 1.00 61.31 84 ASP A CA 1
ATOM 641 C C . ASP A 1 84 ? -11.989 -4.592 4.043 1.00 61.31 84 ASP A C 1
ATOM 643 O O . ASP A 1 84 ? -11.205 -3.797 3.515 1.00 61.31 84 ASP A O 1
ATOM 647 N N . VAL A 1 85 ? -11.592 -5.486 4.946 1.00 63.97 85 VAL A N 1
ATOM 648 C CA . VAL A 1 85 ? -10.182 -5.812 5.117 1.00 63.97 85 VAL A CA 1
ATOM 649 C C . VAL A 1 85 ? -9.773 -6.490 3.817 1.00 63.97 85 VAL A C 1
ATOM 651 O O . VAL A 1 85 ? -9.976 -7.690 3.642 1.00 63.97 85 VAL A O 1
ATOM 654 N N . THR A 1 86 ? -9.244 -5.713 2.872 1.00 63.69 86 THR A N 1
ATOM 655 C CA . THR A 1 86 ? -8.643 -6.233 1.648 1.00 63.69 86 THR A CA 1
ATOM 656 C C . THR A 1 86 ? -7.359 -6.947 2.031 1.00 63.69 86 THR A C 1
ATOM 658 O O . THR A 1 86 ? -6.258 -6.400 2.007 1.00 63.69 86 THR A O 1
ATOM 661 N N . VAL A 1 87 ? -7.515 -8.201 2.442 1.00 71.06 87 VAL A N 1
ATOM 662 C CA . VAL A 1 87 ? -6.401 -9.127 2.564 1.00 71.06 87 VAL A CA 1
ATOM 663 C C . VAL A 1 87 ? -5.915 -9.372 1.143 1.00 71.06 87 VAL A C 1
ATOM 665 O O . VAL A 1 87 ? -6.596 -10.026 0.354 1.00 71.06 87 VAL A O 1
ATOM 668 N N . ILE A 1 88 ? -4.760 -8.797 0.804 1.00 77.31 88 ILE A N 1
ATOM 669 C CA . ILE A 1 88 ? -4.090 -9.094 -0.459 1.00 77.31 88 ILE A CA 1
ATOM 670 C C . ILE A 1 88 ? -3.794 -10.588 -0.444 1.00 77.31 88 ILE A C 1
ATOM 672 O O . ILE A 1 88 ? -3.061 -11.086 0.411 1.00 77.31 88 ILE A O 1
ATOM 676 N N . THR A 1 89 ? -4.420 -11.313 -1.362 1.00 85.56 89 THR A N 1
ATOM 677 C CA . THR A 1 89 ? -4.176 -12.747 -1.496 1.00 85.56 89 THR A CA 1
ATOM 678 C C . THR A 1 89 ? -2.766 -12.979 -2.052 1.00 85.56 89 THR A C 1
ATOM 680 O O . THR A 1 89 ? -2.249 -12.132 -2.787 1.00 85.56 89 THR A O 1
ATOM 683 N N . PRO A 1 90 ? -2.135 -14.133 -1.772 1.00 87.06 90 PRO A N 1
ATOM 684 C CA . PRO A 1 90 ? -0.832 -14.469 -2.352 1.00 87.06 90 PRO A CA 1
ATOM 685 C C . PRO A 1 90 ? -0.822 -14.394 -3.888 1.00 87.06 90 PRO A C 1
ATOM 687 O O . PRO A 1 90 ? 0.175 -14.013 -4.498 1.00 87.06 90 PRO A O 1
ATOM 690 N N . GLU A 1 91 ? -1.953 -14.710 -4.523 1.00 90.50 91 GLU A N 1
ATOM 691 C CA . GLU A 1 91 ? -2.144 -14.605 -5.973 1.00 90.50 91 GLU A CA 1
ATOM 692 C C . GLU A 1 91 ? -2.083 -13.153 -6.458 1.00 90.50 91 GLU A C 1
ATOM 694 O O . GLU A 1 91 ? -1.371 -12.845 -7.416 1.00 90.50 91 GLU A O 1
ATOM 699 N N . GLN A 1 92 ? -2.773 -12.241 -5.768 1.00 88.56 92 GLN A N 1
ATOM 700 C CA . GLN A 1 92 ? -2.719 -10.807 -6.059 1.00 88.56 92 GLN A CA 1
ATOM 701 C C . GLN A 1 92 ? -1.320 -10.236 -5.819 1.00 88.56 92 GLN A C 1
ATOM 703 O O . GLN A 1 92 ? -0.849 -9.418 -6.606 1.00 88.56 92 GLN A O 1
ATOM 708 N N . GLU A 1 93 ? -0.622 -10.688 -4.777 1.00 91.12 93 GLU A N 1
ATOM 709 C CA . GLU A 1 93 ? 0.762 -10.283 -4.528 1.00 91.12 93 GLU A CA 1
ATOM 710 C C . GLU A 1 93 ? 1.696 -10.743 -5.657 1.00 91.12 93 GLU A C 1
ATOM 712 O O . GLU A 1 93 ? 2.528 -9.970 -6.140 1.00 91.12 93 GLU A O 1
ATOM 717 N N . ASN A 1 94 ? 1.533 -11.979 -6.132 1.00 93.12 94 ASN A N 1
ATOM 718 C CA . ASN A 1 94 ? 2.295 -12.489 -7.266 1.00 93.12 94 ASN A CA 1
ATOM 719 C C . ASN A 1 94 ? 1.999 -11.697 -8.551 1.00 93.12 94 ASN A C 1
ATOM 721 O O . ASN A 1 94 ? 2.918 -11.350 -9.293 1.00 93.12 94 ASN A O 1
ATOM 725 N N . LEU A 1 95 ? 0.734 -11.341 -8.789 1.00 92.69 95 LEU A N 1
ATOM 726 C CA . LEU A 1 95 ? 0.350 -10.488 -9.913 1.00 92.69 95 LEU A CA 1
ATOM 727 C C . LEU A 1 95 ? 1.009 -9.102 -9.822 1.00 92.69 95 LEU A C 1
ATOM 729 O O . LEU A 1 95 ? 1.569 -8.621 -10.806 1.00 92.69 95 LEU A O 1
ATOM 733 N N . LEU A 1 96 ? 1.013 -8.480 -8.640 1.00 93.25 96 LEU A N 1
ATOM 734 C CA . LEU A 1 96 ? 1.688 -7.198 -8.415 1.00 93.25 96 LEU A CA 1
ATOM 735 C C . LEU A 1 96 ? 3.193 -7.291 -8.695 1.00 93.25 96 LEU A C 1
ATOM 737 O O . LEU A 1 96 ? 3.754 -6.400 -9.338 1.00 93.25 96 LEU A O 1
ATOM 741 N N . ARG A 1 97 ? 3.847 -8.384 -8.279 1.00 94.25 97 ARG A N 1
ATOM 742 C CA . ARG A 1 97 ? 5.266 -8.637 -8.586 1.00 94.25 97 ARG A CA 1
ATOM 743 C C . ARG A 1 97 ? 5.501 -8.766 -10.090 1.00 94.25 97 ARG A C 1
ATOM 745 O O . ARG A 1 97 ? 6.410 -8.121 -10.606 1.00 94.25 97 ARG A O 1
ATOM 752 N N . GLN A 1 98 ? 4.663 -9.518 -10.802 1.00 94.62 98 GLN A N 1
ATOM 753 C CA . GLN A 1 98 ? 4.754 -9.654 -12.260 1.00 94.62 98 GLN A CA 1
ATOM 754 C C . GLN A 1 98 ? 4.583 -8.308 -12.972 1.00 94.62 98 GLN A C 1
ATOM 756 O O . GLN A 1 98 ? 5.372 -7.974 -13.857 1.00 94.62 98 GLN A O 1
ATOM 761 N N . ILE A 1 99 ? 3.611 -7.494 -12.550 1.00 93.69 99 ILE A N 1
ATOM 762 C CA . ILE A 1 99 ? 3.404 -6.145 -13.092 1.00 93.69 99 ILE A CA 1
ATOM 763 C C . ILE A 1 99 ? 4.636 -5.267 -12.853 1.00 93.69 99 ILE A C 1
ATOM 765 O O . ILE A 1 99 ? 5.097 -4.598 -13.779 1.00 93.69 99 ILE A O 1
ATOM 769 N N . ALA A 1 100 ? 5.220 -5.301 -11.652 1.00 94.38 100 ALA A N 1
ATOM 770 C CA . ALA A 1 100 ? 6.437 -4.552 -11.347 1.00 94.38 100 ALA A CA 1
ATOM 771 C C . ALA A 1 100 ? 7.620 -4.987 -12.230 1.00 94.38 100 ALA A C 1
ATOM 773 O O . ALA A 1 100 ? 8.359 -4.145 -12.747 1.00 94.38 100 ALA A O 1
ATOM 774 N N . THR A 1 101 ? 7.773 -6.292 -12.468 1.00 94.69 101 THR A N 1
ATOM 775 C CA . THR A 1 101 ? 8.787 -6.819 -13.390 1.00 94.69 101 THR A CA 1
ATOM 776 C C . THR A 1 101 ? 8.549 -6.338 -14.824 1.00 94.69 101 THR A C 1
ATOM 778 O O . THR A 1 101 ? 9.490 -5.879 -15.473 1.00 94.69 101 THR A O 1
ATOM 781 N N . MET A 1 102 ? 7.305 -6.363 -15.313 1.00 93.38 102 MET A N 1
ATOM 782 C CA . MET A 1 102 ? 6.961 -5.861 -16.650 1.00 93.38 102 MET A CA 1
ATOM 783 C C . MET A 1 102 ? 7.236 -4.361 -16.797 1.00 93.38 102 MET A C 1
ATOM 785 O O . MET A 1 102 ? 7.812 -3.938 -17.800 1.00 93.38 102 MET A O 1
ATOM 789 N N . ALA A 1 103 ? 6.894 -3.558 -15.788 1.00 93.12 103 ALA A N 1
ATOM 790 C CA . ALA A 1 103 ? 7.175 -2.124 -15.781 1.00 93.12 103 ALA A CA 1
ATOM 791 C C . ALA A 1 103 ? 8.685 -1.839 -15.840 1.00 93.12 103 ALA A C 1
ATOM 793 O O . ALA A 1 103 ? 9.128 -0.943 -16.563 1.00 93.12 103 ALA A O 1
ATOM 794 N N . ASN A 1 104 ? 9.494 -2.637 -15.138 1.00 95.00 104 ASN A N 1
ATOM 795 C CA . ASN A 1 104 ? 10.946 -2.523 -15.204 1.00 95.00 104 ASN A CA 1
ATOM 796 C C . ASN A 1 104 ? 11.488 -2.884 -16.596 1.00 95.00 104 ASN A C 1
ATOM 798 O O . ASN A 1 104 ? 12.334 -2.168 -17.132 1.00 95.00 104 ASN A O 1
ATOM 802 N N . ASN A 1 105 ? 10.967 -3.952 -17.207 1.00 90.50 105 ASN A N 1
ATOM 803 C CA . ASN A 1 105 ? 11.331 -4.339 -18.571 1.00 90.50 105 ASN A CA 1
ATOM 804 C C . ASN A 1 105 ? 11.008 -3.217 -19.568 1.00 90.50 105 ASN A C 1
ATOM 806 O O . ASN A 1 105 ? 11.846 -2.867 -20.398 1.00 90.50 105 ASN A O 1
ATOM 810 N N . LEU A 1 106 ? 9.834 -2.594 -19.444 1.00 89.75 106 LEU A N 1
ATOM 811 C CA . LEU A 1 106 ? 9.441 -1.461 -20.281 1.00 89.75 106 LEU A CA 1
ATOM 812 C C . LEU A 1 106 ? 10.388 -0.262 -20.108 1.00 89.75 106 LEU A C 1
ATOM 814 O O . LEU A 1 106 ? 10.818 0.334 -21.094 1.00 89.75 106 LEU A O 1
ATOM 818 N N . ASN A 1 107 ? 10.769 0.060 -18.871 1.00 92.44 107 ASN A N 1
ATOM 819 C CA . ASN A 1 107 ? 11.700 1.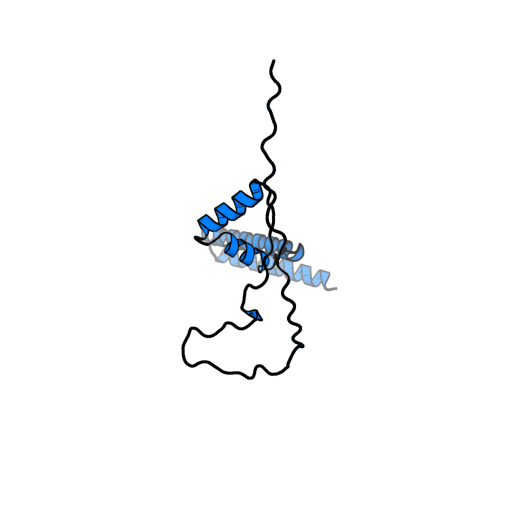153 -18.585 1.00 92.44 107 ASN A CA 1
ATOM 820 C C . ASN A 1 107 ? 13.094 0.902 -19.192 1.00 92.44 107 ASN A C 1
ATOM 822 O O . ASN A 1 107 ? 13.720 1.814 -19.733 1.00 92.44 107 ASN A O 1
ATOM 826 N N . GLN A 1 108 ? 13.572 -0.345 -19.161 1.00 88.81 108 GLN A N 1
ATOM 827 C CA . GLN A 1 108 ? 14.832 -0.721 -19.807 1.00 88.81 108 GLN A CA 1
ATOM 828 C C . GLN A 1 108 ? 14.765 -0.555 -21.328 1.00 88.81 108 GLN A C 1
ATOM 830 O O . GLN A 1 108 ? 15.698 -0.011 -21.919 1.00 88.81 108 GLN A O 1
ATOM 835 N N . LEU A 1 109 ? 13.658 -0.963 -21.959 1.00 87.69 109 LEU A N 1
ATOM 836 C CA . LEU A 1 109 ? 13.456 -0.776 -23.398 1.00 87.69 109 LEU A CA 1
ATOM 837 C C . LEU A 1 109 ? 13.404 0.708 -23.774 1.00 87.69 109 LEU A C 1
ATOM 839 O O . LEU A 1 109 ? 14.026 1.099 -24.757 1.00 87.69 109 LEU A O 1
ATOM 843 N N . ALA A 1 110 ? 12.736 1.542 -22.974 1.00 86.75 110 ALA A N 1
ATOM 844 C CA . ALA A 1 110 ? 12.678 2.986 -23.198 1.00 86.75 110 ALA A CA 1
ATOM 845 C C . ALA A 1 110 ? 14.064 3.643 -23.088 1.00 86.75 110 ALA A C 1
ATOM 847 O O . ALA A 1 110 ? 14.464 4.408 -23.964 1.00 86.75 110 ALA A O 1
ATOM 848 N N . ARG A 1 111 ? 14.842 3.300 -22.052 1.00 88.69 111 ARG A N 1
ATOM 849 C CA . ARG A 1 111 ? 16.224 3.787 -21.910 1.00 88.69 111 ARG A CA 1
ATOM 850 C C . ARG A 1 111 ? 17.098 3.343 -23.075 1.00 88.69 111 ARG A C 1
ATOM 852 O O . ARG A 1 111 ? 17.797 4.167 -23.653 1.00 88.69 111 ARG A O 1
ATOM 859 N N . LYS A 1 112 ? 17.007 2.070 -23.461 1.00 86.19 112 LYS A N 1
ATOM 860 C CA . LYS A 1 112 ? 17.757 1.531 -24.596 1.00 86.19 112 LYS A CA 1
ATOM 861 C C . LYS A 1 112 ? 17.370 2.204 -25.914 1.00 86.19 112 LYS A C 1
ATOM 863 O O . LYS A 1 112 ? 18.243 2.486 -26.721 1.00 86.19 112 LYS A O 1
ATOM 868 N N . ALA A 1 113 ? 16.093 2.527 -26.109 1.00 86.88 113 ALA A N 1
ATOM 869 C CA . ALA A 1 113 ? 15.625 3.248 -27.291 1.00 86.88 113 ALA A CA 1
ATOM 870 C C . ALA A 1 113 ? 16.183 4.675 -27.346 1.00 86.88 113 ALA A C 1
ATOM 872 O O . ALA A 1 113 ? 16.505 5.159 -28.429 1.00 86.88 113 ALA A O 1
ATOM 873 N N . ASN A 1 114 ? 16.334 5.327 -26.191 1.00 83.94 114 ASN A N 1
ATOM 874 C CA . ASN A 1 114 ? 16.937 6.655 -26.102 1.00 83.94 114 ASN A CA 1
ATOM 875 C C . ASN A 1 114 ? 18.450 6.634 -26.378 1.00 83.94 114 ASN A C 1
ATOM 877 O O . ASN A 1 114 ? 18.970 7.604 -26.919 1.00 83.94 114 ASN A O 1
ATOM 881 N N . THR A 1 115 ? 19.156 5.557 -26.017 1.00 85.94 115 THR A N 1
ATOM 882 C CA . THR A 1 115 ? 20.611 5.430 -26.226 1.00 85.94 115 THR A CA 1
ATOM 883 C C . THR A 1 115 ? 20.967 4.917 -27.623 1.00 85.94 115 THR A C 1
ATOM 885 O O . THR A 1 115 ? 21.795 5.514 -28.303 1.00 85.94 115 THR A O 1
ATOM 888 N N . ASP A 1 116 ? 20.316 3.842 -28.069 1.00 84.06 116 ASP A N 1
ATOM 889 C CA . ASP A 1 116 ? 20.674 3.091 -29.282 1.00 84.06 116 ASP A CA 1
ATOM 890 C C . ASP A 1 116 ? 19.711 3.365 -30.457 1.00 84.06 116 ASP A C 1
ATOM 892 O O . ASP A 1 116 ? 19.804 2.738 -31.518 1.00 84.06 116 ASP A O 1
ATOM 896 N N . GLY A 1 117 ? 18.729 4.249 -30.260 1.00 85.81 117 GLY A N 1
ATOM 897 C CA . GLY A 1 117 ? 17.651 4.534 -31.206 1.00 85.81 117 GLY A CA 1
ATOM 898 C C . GLY A 1 117 ? 16.536 3.476 -31.222 1.00 85.81 117 GLY A C 1
ATOM 899 O O . GLY A 1 117 ? 16.743 2.287 -30.999 1.00 85.81 117 GLY A O 1
ATOM 900 N N . ILE A 1 118 ? 15.312 3.891 -31.563 1.00 84.75 118 ILE A N 1
ATOM 901 C CA . ILE A 1 118 ? 14.108 3.031 -31.562 1.00 84.75 118 ILE A CA 1
ATOM 902 C C . ILE A 1 118 ? 14.238 1.786 -32.462 1.00 84.75 118 ILE A C 1
ATOM 904 O O . ILE A 1 118 ? 13.693 0.727 -32.141 1.00 84.75 118 ILE A O 1
ATOM 908 N N . ARG A 1 119 ? 14.984 1.872 -33.572 1.00 82.94 119 ARG A N 1
ATOM 909 C CA . ARG A 1 119 ? 15.134 0.766 -34.536 1.00 82.94 119 ARG A CA 1
ATOM 910 C C . ARG A 1 119 ? 15.846 -0.452 -33.939 1.00 82.94 119 ARG A C 1
ATOM 912 O O . ARG A 1 119 ? 15.465 -1.581 -34.238 1.00 82.94 119 ARG A O 1
ATOM 919 N N . SER A 1 120 ? 16.861 -0.240 -33.102 1.00 80.69 120 SER A N 1
ATOM 920 C CA . SER A 1 120 ? 17.608 -1.332 -32.464 1.00 80.69 120 SER A CA 1
ATOM 921 C C . SER A 1 120 ? 16.755 -2.054 -31.413 1.00 80.69 120 SER A C 1
ATOM 923 O O . SER A 1 120 ? 16.799 -3.281 -31.303 1.00 80.69 120 SER A O 1
ATOM 925 N N . VAL A 1 121 ? 15.903 -1.310 -30.703 1.00 85.56 121 VAL A N 1
ATOM 926 C CA . VAL A 1 121 ? 14.941 -1.856 -29.739 1.00 85.56 121 VAL A CA 1
ATOM 927 C C . VAL A 1 121 ? 13.839 -2.655 -30.427 1.00 85.56 121 VAL A C 1
ATOM 929 O O . VAL A 1 121 ? 13.529 -3.752 -29.969 1.00 85.56 121 VAL A O 1
ATOM 932 N N . ALA A 1 122 ? 13.299 -2.170 -31.547 1.00 82.56 122 ALA A N 1
ATOM 933 C CA . ALA A 1 122 ? 12.276 -2.890 -32.308 1.00 82.56 122 ALA A CA 1
ATOM 934 C C . ALA A 1 122 ? 12.756 -4.286 -32.749 1.00 82.56 122 ALA A C 1
ATOM 936 O O . ALA A 1 122 ? 12.052 -5.274 -32.544 1.00 82.56 122 ALA A O 1
ATOM 937 N N . LEU A 1 123 ? 13.988 -4.387 -33.266 1.00 85.06 123 LEU A N 1
ATOM 938 C CA . LEU A 1 123 ? 14.590 -5.668 -33.658 1.00 85.06 123 LEU A CA 1
ATOM 939 C C . LEU A 1 123 ? 14.817 -6.603 -32.463 1.00 85.06 123 LEU A C 1
ATOM 941 O O . LEU A 1 123 ? 14.609 -7.811 -32.570 1.00 85.06 123 LEU A O 1
ATOM 945 N N . LEU A 1 124 ? 15.235 -6.055 -31.318 1.00 85.44 124 LEU A N 1
ATOM 946 C CA . LEU A 1 124 ? 15.435 -6.837 -30.101 1.00 85.44 124 LEU A CA 1
ATOM 947 C C . LEU A 1 124 ? 14.113 -7.410 -29.581 1.00 85.44 124 LEU A C 1
ATOM 949 O O . LEU A 1 124 ? 14.048 -8.597 -29.273 1.00 85.44 124 LEU A O 1
ATOM 953 N N . VAL A 1 125 ? 13.068 -6.583 -29.498 1.00 88.38 125 VAL A N 1
ATOM 954 C CA . VAL A 1 125 ? 11.737 -7.008 -29.043 1.00 88.38 125 VAL A CA 1
ATOM 955 C C . VAL A 1 125 ? 11.167 -8.067 -29.983 1.00 88.38 125 VAL A C 1
ATOM 957 O O . VAL A 1 125 ? 10.688 -9.095 -29.511 1.00 88.38 125 VAL A O 1
ATOM 960 N N . GLN A 1 126 ? 11.289 -7.870 -31.299 1.00 86.06 126 GLN A N 1
ATOM 961 C CA . GLN A 1 126 ? 10.831 -8.835 -32.297 1.00 86.06 126 GLN A CA 1
ATOM 962 C C . GLN A 1 126 ? 11.531 -10.193 -32.152 1.00 86.06 126 GLN A C 1
ATOM 964 O O . GLN A 1 126 ? 10.860 -11.222 -32.129 1.00 86.06 126 GLN A O 1
ATOM 969 N N . ARG A 1 127 ? 12.861 -10.203 -31.978 1.00 90.69 127 ARG A N 1
ATOM 970 C CA . ARG A 1 127 ? 13.623 -11.441 -31.748 1.00 90.69 127 ARG A CA 1
ATOM 971 C C . ARG A 1 127 ? 13.172 -12.154 -30.473 1.00 90.69 127 ARG A C 1
ATOM 973 O O . ARG A 1 127 ? 12.931 -13.354 -30.496 1.00 90.69 127 ARG A O 1
ATOM 980 N N . ARG A 1 128 ? 13.032 -11.422 -29.363 1.00 88.00 128 ARG A N 1
ATOM 981 C CA . ARG A 1 128 ? 12.600 -12.007 -28.082 1.00 88.00 128 ARG A CA 1
ATOM 982 C C . ARG A 1 128 ? 11.177 -12.564 -28.146 1.00 88.00 128 ARG A C 1
ATOM 984 O O . ARG A 1 128 ? 10.919 -13.606 -27.556 1.00 88.00 128 ARG A O 1
ATOM 991 N N . ALA A 1 129 ? 10.273 -11.904 -28.868 1.00 88.81 129 ALA A N 1
ATOM 992 C CA . ALA A 1 129 ? 8.913 -12.396 -29.077 1.00 88.81 129 ALA A CA 1
ATOM 993 C C . ALA A 1 129 ? 8.884 -13.694 -29.904 1.00 88.81 129 ALA A C 1
ATOM 995 O O . ALA A 1 129 ? 8.125 -14.599 -29.574 1.00 88.81 129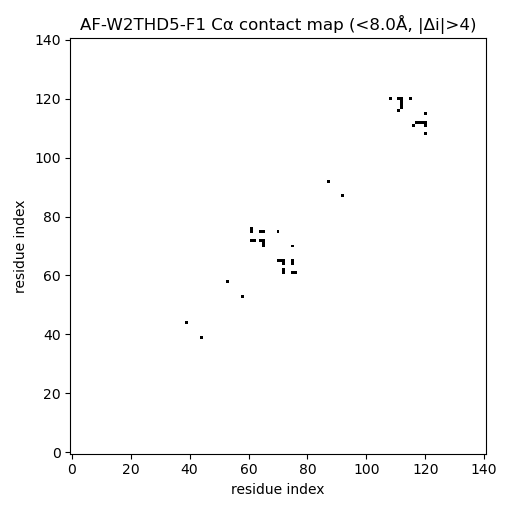 ALA A O 1
ATOM 996 N N . GLN A 1 130 ? 9.736 -13.810 -30.930 1.00 88.19 130 GLN A N 1
ATOM 997 C CA . GLN A 1 130 ? 9.888 -15.048 -31.706 1.00 88.19 130 GLN A CA 1
ATOM 998 C C . GLN A 1 130 ? 10.430 -16.197 -30.846 1.00 88.19 130 GLN A C 1
ATOM 1000 O O . GLN A 1 130 ? 9.828 -17.265 -30.823 1.00 88.19 130 GLN A O 1
ATOM 1005 N N . GLU A 1 131 ? 11.497 -15.956 -30.074 1.00 90.19 131 GLU A N 1
ATOM 1006 C CA . GLU A 1 131 ? 12.061 -16.948 -29.141 1.00 90.19 131 GLU A CA 1
ATOM 1007 C C . GLU A 1 131 ? 11.011 -17.443 -28.127 1.00 90.19 131 GLU A C 1
ATOM 1009 O O . GLU A 1 131 ? 10.942 -18.636 -27.830 1.00 90.19 131 GLU A O 1
ATOM 1014 N N . LEU A 1 132 ? 10.170 -16.537 -27.611 1.00 91.12 132 LEU A N 1
ATOM 1015 C CA . LEU A 1 132 ? 9.058 -16.881 -26.720 1.00 91.12 132 LEU A CA 1
ATOM 1016 C C . LEU A 1 132 ? 7.984 -17.718 -27.422 1.00 91.12 132 LEU A C 1
ATOM 1018 O O . LEU A 1 132 ? 7.534 -18.705 -26.847 1.00 91.12 132 LEU A O 1
ATOM 1022 N N . GLY A 1 133 ? 7.590 -17.355 -28.646 1.00 88.06 133 GLY A N 1
ATOM 1023 C CA . GLY A 1 133 ? 6.617 -18.118 -29.436 1.00 88.06 133 GLY A CA 1
ATOM 1024 C C . GLY A 1 133 ? 7.080 -19.554 -29.683 1.00 88.06 133 GLY A C 1
ATOM 1025 O O . GLY A 1 133 ? 6.364 -20.498 -29.367 1.00 88.06 133 GLY A O 1
ATOM 1026 N N . GLU A 1 134 ? 8.330 -19.729 -30.113 1.00 91.88 134 GLU A N 1
ATOM 1027 C CA . GLU A 1 134 ? 8.930 -21.052 -30.327 1.00 91.88 134 GLU A CA 1
ATOM 1028 C C . GLU A 1 134 ? 9.051 -21.884 -29.042 1.00 91.88 134 GLU A C 1
ATOM 1030 O O . GLU A 1 134 ? 9.076 -23.118 -29.089 1.00 91.88 134 GLU A O 1
ATOM 10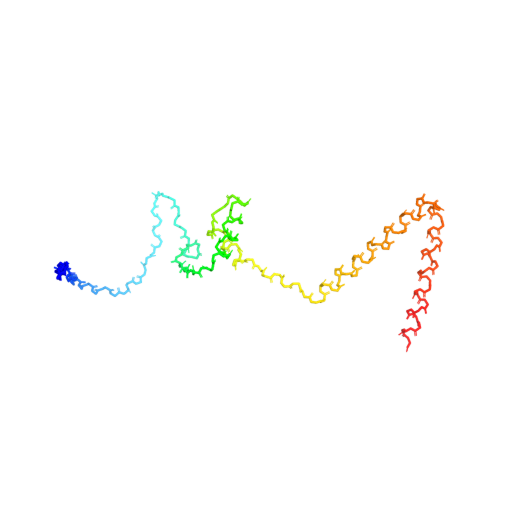35 N N . LEU A 1 135 ? 9.211 -21.233 -27.886 1.00 90.06 135 LEU A N 1
ATOM 1036 C CA . LEU A 1 135 ? 9.231 -21.916 -26.597 1.00 90.06 135 LEU A CA 1
ATOM 1037 C C . LEU A 1 135 ? 7.820 -22.376 -26.217 1.00 90.06 135 LEU A C 1
ATOM 1039 O O . LEU A 1 135 ? 7.647 -23.530 -25.839 1.00 90.06 135 LEU A O 1
ATOM 1043 N N . LEU A 1 136 ? 6.814 -21.511 -26.361 1.00 91.38 136 LEU A N 1
ATOM 1044 C CA . LEU A 1 136 ? 5.417 -21.847 -26.076 1.00 91.38 136 LEU A CA 1
ATOM 1045 C C . LEU A 1 136 ? 4.910 -22.981 -26.975 1.00 91.38 136 LEU A C 1
ATOM 1047 O O . LEU A 1 136 ? 4.337 -23.938 -26.463 1.00 91.38 136 LEU A O 1
ATOM 1051 N N . ASP A 1 137 ? 5.214 -22.940 -28.273 1.00 92.12 137 ASP A N 1
ATOM 1052 C CA . ASP A 1 137 ? 4.846 -23.995 -29.228 1.00 92.12 137 ASP A CA 1
ATOM 1053 C C . ASP A 1 137 ? 5.484 -25.353 -28.891 1.00 92.12 137 ASP A C 1
ATOM 1055 O O . ASP A 1 137 ? 4.923 -26.408 -29.191 1.00 92.12 137 ASP A O 1
ATOM 1059 N N . ARG A 1 138 ? 6.656 -25.346 -28.241 1.00 90.56 138 ARG A N 1
ATOM 1060 C CA . ARG A 1 138 ? 7.319 -26.562 -27.749 1.00 90.56 138 ARG A CA 1
ATOM 1061 C C . ARG A 1 138 ? 6.654 -27.156 -26.510 1.00 90.56 138 ARG A C 1
ATOM 1063 O O . ARG A 1 138 ? 6.652 -28.374 -26.390 1.00 90.56 138 ARG A O 1
ATOM 1070 N N . TYR A 1 139 ? 6.117 -26.329 -25.614 1.00 84.38 139 TYR A N 1
ATOM 1071 C CA . TYR A 1 139 ? 5.414 -26.780 -24.403 1.00 84.38 139 TYR A CA 1
ATOM 1072 C C . TYR A 1 139 ? 3.909 -27.019 -24.618 1.00 84.38 139 TYR A C 1
ATOM 1074 O O . TYR A 1 139 ? 3.248 -27.552 -23.732 1.00 84.38 139 TYR A O 1
ATOM 1082 N N . ALA A 1 140 ? 3.360 -26.624 -25.770 1.00 78.50 140 ALA A N 1
ATOM 1083 C CA . ALA A 1 140 ? 1.970 -26.874 -26.156 1.00 78.50 140 ALA A CA 1
ATOM 1084 C C . ALA A 1 140 ? 1.732 -28.272 -26.777 1.00 78.50 140 ALA A C 1
ATOM 1086 O O . ALA A 1 140 ? 0.594 -28.593 -27.123 1.00 78.50 140 ALA A O 1
ATOM 1087 N N . LYS A 1 141 ? 2.784 -29.088 -26.932 1.00 54.69 141 LYS A N 1
ATOM 1088 C CA . LYS A 1 141 ? 2.737 -30.505 -27.334 1.00 54.69 141 LYS A CA 1
ATOM 1089 C C . LYS A 1 141 ? 2.913 -31.414 -26.127 1.00 54.69 141 LYS A C 1
ATOM 1091 O O . LYS A 1 141 ? 2.295 -32.499 -26.150 1.00 54.69 141 LYS A O 1
#

Organism: Necator americanus (NCBI:txid51031)

Secondary structure (DSSP, 8-state):
-PPPPPPPP----PPPP----------------SSSSPPPPTTTS-------PPPHHHHHHHHHHHHHHTS-HHHHHHHHHHS------HHHHHHHHHHHHHHHHHHHHHHHHHHH-HHHHHHHHHHHHHHHHHHHHHH--

Radius of gyration: 35.24 Å; Cα contacts (8 Å, |Δi|>4): 22; chains: 1; bounding box: 73×50×101 Å

Sequence (141 aa):
MAQKPLSPVVVMGQPKATRTTDAPNATDTTRSRKGGRPKKADNEKRSKAIQVRLKPAGYQYVQQLAEQRNTSMADVIRELCNGDVTVITPEQENLLRQIATMANNLNQLARKANTDGIRSVALLVQRRAQELGELLDRYAK

Solvent-accessible surface area (backbone atoms only — not comparable to full-atom values): 9346 Å² total; per-residue (Å²): 135,84,85,80,80,82,80,84,82,87,83,87,81,83,83,83,88,80,88,78,91,75,79,89,78,81,79,90,71,88,74,80,69,93,77,76,84,79,80,74,55,80,88,75,49,88,82,76,85,86,90,84,90,68,56,72,69,59,49,51,51,46,48,52,52,12,61,76,66,76,50,52,52,69,55,48,52,53,48,63,72,68,44,79,82,78,72,79,44,73,66,56,51,50,49,52,51,50,50,52,52,51,52,50,53,52,51,51,50,52,53,46,22,72,74,66,35,59,69,57,43,52,55,50,53,52,51,53,51,50,56,49,50,61,49,50,63,62,74,75,109

Mean predicted aligned error: 18.42 Å

Foldseek 3Di:
DDDDDDDDDDDDDDDDDDDDDDDDDDDPPDDPDPDDDDDDDPVPDPPDDDDDDDDPVVVVVLVVVCVVVVHDSVVSVVCVVVDDPPPCDPVNVVVVVVVVVVVVVVVVLVVCCVVVNNVVSVVVVVVVVVVVVVVVVVVVD